Protein AF-A0A8T6TNL0-F1 (afdb_monomer_lite)

Secondary structure (DSSP, 8-state):
-----SPPPTTS-SEEEEETTT--EEEEEEESS-HHHHTT-TT-EEEEEEE-GGGTTPPEEEEEEHHHHHH-TTEEEEEE-HHHHHHHHHHHHTT----PEE-

Foldseek 3Di:
DFAQAAFADQVDAQWWKAQQPFRKIKGFRGWNDFLLVLLVDQQTKTWIWIDGPVVVPDTDTDIDGVCVVFVPLRMATDDHDPSSVVRVVNNVVNVHGGNHHHD

pLDDT: mean 88.34, std 9.08, range [52.5, 96.81]

Radius of gyration: 12.64 Å; chains: 1; bounding box: 27×28×34 Å

Structure (mmCIF, N/CA/C/O backbone):
data_AF-A0A8T6TNL0-F1
#
_entry.id   AF-A0A8T6TNL0-F1
#
loop_
_atom_site.group_PDB
_atom_site.id
_atom_site.type_symbol
_atom_site.label_atom_id
_atom_site.label_alt_id
_atom_site.label_comp_id
_atom_site.label_asym_id
_atom_site.label_entity_id
_atom_site.label_seq_id
_atom_site.pdbx_PDB_ins_code
_atom_site.Cartn_x
_atom_site.Cartn_y
_atom_site.Cartn_z
_atom_site.occupancy
_atom_site.B_iso_or_equiv
_atom_site.auth_seq_id
_atom_site.auth_comp_id
_atom_site.auth_asym_id
_atom_site.auth_atom_id
_atom_site.pdbx_PDB_model_num
ATOM 1 N N . MET A 1 1 ? -3.199 12.812 13.124 1.00 52.50 1 MET A N 1
ATOM 2 C CA . MET A 1 1 ? -3.796 11.691 12.372 1.00 52.50 1 MET A CA 1
ATOM 3 C C . MET A 1 1 ? -3.497 11.921 10.901 1.00 52.50 1 MET A C 1
ATOM 5 O O . MET A 1 1 ? -3.997 12.903 10.354 1.00 52.50 1 MET A O 1
ATOM 9 N N . GLY A 1 2 ? -2.588 11.130 10.327 1.00 61.16 2 GLY A N 1
ATOM 10 C CA . GLY A 1 2 ? -2.005 11.366 9.003 1.00 61.16 2 GLY A CA 1
ATOM 11 C C . GLY A 1 2 ? -3.007 11.156 7.866 1.00 61.16 2 GLY A C 1
ATOM 12 O O . GLY A 1 2 ? -3.681 10.132 7.794 1.00 61.16 2 GLY A O 1
ATOM 13 N N . GLU A 1 3 ? -3.126 12.126 6.959 1.00 78.12 3 GLU A N 1
ATOM 14 C CA . GLU A 1 3 ? -3.888 11.972 5.717 1.00 78.12 3 GLU A CA 1
ATOM 15 C C . GLU A 1 3 ? -2.924 11.906 4.529 1.00 78.12 3 GLU A C 1
ATOM 17 O O . GLU A 1 3 ? -2.314 12.906 4.163 1.00 78.12 3 GLU A O 1
ATOM 22 N N . LEU A 1 4 ? -2.853 10.763 3.848 1.00 90.56 4 LEU A N 1
ATOM 23 C CA . LEU A 1 4 ? -1.952 10.560 2.704 1.00 90.56 4 LEU A CA 1
ATOM 24 C C . LEU A 1 4 ? -2.555 11.072 1.382 1.00 90.56 4 LEU A C 1
ATOM 26 O O . LEU A 1 4 ? -2.463 10.419 0.346 1.00 90.56 4 LEU A O 1
ATOM 30 N N . LYS A 1 5 ? -3.249 12.218 1.409 1.00 84.19 5 LYS A N 1
ATOM 31 C CA . LYS A 1 5 ? -4.056 12.726 0.277 1.00 84.19 5 LYS A CA 1
ATOM 32 C C . LYS A 1 5 ? -3.242 13.424 -0.810 1.00 84.19 5 LYS A C 1
ATOM 34 O O . LYS A 1 5 ? -3.741 13.581 -1.932 1.00 84.19 5 LYS A O 1
ATOM 39 N N . LYS A 1 6 ? -2.042 13.901 -0.482 1.00 90.50 6 LYS A N 1
ATOM 40 C CA . LYS A 1 6 ? -1.164 14.584 -1.432 1.00 90.50 6 LYS A CA 1
ATOM 41 C C . LYS A 1 6 ? -0.410 13.530 -2.230 1.00 90.50 6 LYS A C 1
ATOM 43 O O . LYS A 1 6 ? 0.242 12.685 -1.643 1.00 90.50 6 LYS A O 1
ATOM 48 N N . THR A 1 7 ? -0.496 13.583 -3.555 1.00 94.31 7 THR A N 1
ATOM 49 C CA . THR A 1 7 ? 0.327 12.711 -4.397 1.00 94.31 7 THR A CA 1
ATOM 50 C C . THR A 1 7 ? 1.795 13.083 -4.217 1.00 94.31 7 THR A C 1
ATOM 52 O O . THR A 1 7 ? 2.152 14.250 -4.405 1.00 94.31 7 THR A O 1
ATOM 55 N N . ARG A 1 8 ? 2.620 12.111 -3.825 1.00 94.81 8 ARG A N 1
ATOM 56 C CA . ARG A 1 8 ? 4.077 12.251 -3.742 1.00 94.81 8 ARG A CA 1
ATOM 57 C C . ARG A 1 8 ? 4.769 11.846 -5.041 1.00 94.81 8 ARG A C 1
ATOM 59 O O . ARG A 1 8 ? 4.176 11.181 -5.891 1.00 94.81 8 ARG A O 1
ATOM 66 N N . ASP A 1 9 ? 6.016 12.288 -5.175 1.00 94.31 9 ASP A N 1
ATOM 67 C CA . ASP A 1 9 ? 6.900 11.856 -6.253 1.00 94.31 9 ASP A CA 1
ATOM 68 C C . ASP A 1 9 ? 7.244 10.372 -6.096 1.00 94.31 9 ASP A C 1
ATOM 70 O O . ASP A 1 9 ? 7.324 9.853 -4.980 1.00 94.31 9 ASP A O 1
ATOM 74 N N . VAL A 1 10 ? 7.470 9.688 -7.216 1.00 94.00 10 VAL A N 1
ATOM 75 C CA . VAL A 1 10 ? 7.820 8.267 -7.210 1.00 94.00 10 VAL A CA 1
ATOM 76 C C . VAL A 1 10 ? 9.119 7.986 -6.458 1.00 94.00 10 VAL A C 1
ATOM 78 O O . VAL A 1 10 ? 9.263 6.899 -5.912 1.00 94.00 10 VAL A O 1
ATOM 81 N N . ASN A 1 11 ? 10.056 8.933 -6.382 1.00 93.00 11 ASN A N 1
ATOM 82 C CA . ASN A 1 11 ? 11.322 8.768 -5.662 1.00 93.00 11 ASN A CA 1
ATOM 83 C C . ASN A 1 11 ? 11.191 8.965 -4.147 1.00 93.00 11 ASN A C 1
ATOM 85 O O . ASN A 1 11 ? 12.053 8.511 -3.401 1.00 93.00 11 ASN A O 1
ATOM 89 N N . GLU A 1 12 ? 10.104 9.588 -3.691 1.00 94.44 12 GLU A N 1
ATOM 90 C CA . GLU A 1 12 ? 9.828 9.851 -2.276 1.00 94.44 12 GLU A CA 1
ATOM 91 C C . GLU A 1 12 ? 8.419 9.353 -1.897 1.00 94.44 12 GLU A C 1
ATOM 93 O O . GLU A 1 12 ? 7.562 10.144 -1.487 1.00 94.44 12 GLU A O 1
ATOM 98 N N . PRO A 1 13 ? 8.122 8.048 -2.050 1.00 96.44 13 PRO A N 1
ATOM 99 C CA . PRO A 1 13 ? 6.788 7.527 -1.788 1.00 96.44 13 PRO A CA 1
ATOM 100 C C . PRO A 1 13 ? 6.453 7.546 -0.291 1.00 96.44 13 PRO A C 1
ATOM 102 O O . PRO A 1 13 ? 7.317 7.696 0.573 1.00 96.44 13 PRO A O 1
ATOM 105 N N . TYR A 1 14 ? 5.176 7.356 0.035 1.00 95.81 14 TYR A N 1
ATOM 106 C CA . TYR A 1 14 ? 4.753 7.150 1.421 1.00 95.81 14 TYR A CA 1
ATOM 107 C C . TYR A 1 14 ? 5.225 5.808 1.975 1.00 95.81 14 TYR A C 1
ATOM 109 O O . TYR A 1 14 ? 5.617 5.739 3.137 1.00 95.81 14 TYR A O 1
ATOM 117 N N . ALA A 1 15 ? 5.190 4.771 1.139 1.00 94.81 15 ALA A N 1
ATOM 118 C CA . ALA A 1 15 ? 5.752 3.461 1.421 1.00 94.81 15 ALA A CA 1
ATOM 119 C C . ALA A 1 15 ? 6.123 2.744 0.121 1.00 94.81 15 ALA A C 1
ATOM 121 O O . ALA A 1 15 ? 5.522 2.998 -0.929 1.00 94.81 15 ALA A O 1
ATOM 122 N N . SER A 1 16 ? 7.088 1.836 0.207 1.00 93.88 16 SER A N 1
ATOM 123 C CA . SER A 1 16 ? 7.447 0.911 -0.864 1.00 93.88 16 SER A CA 1
ATOM 124 C C . SER A 1 16 ? 7.229 -0.530 -0.411 1.00 93.88 16 SER A C 1
ATOM 126 O O . SER A 1 16 ? 7.599 -0.919 0.700 1.00 93.88 16 SER A O 1
ATOM 128 N N . LEU A 1 17 ? 6.580 -1.309 -1.271 1.00 92.06 17 LEU A N 1
ATOM 129 C CA . LEU A 1 17 ? 6.280 -2.717 -1.067 1.00 92.06 17 LEU A CA 1
ATOM 130 C C . LEU A 1 17 ? 6.884 -3.527 -2.216 1.00 92.06 17 LEU A C 1
ATOM 132 O O . LEU A 1 17 ? 6.799 -3.115 -3.368 1.00 92.06 17 LEU A O 1
ATOM 136 N N . GLU A 1 18 ? 7.437 -4.694 -1.920 1.00 90.00 18 GLU A N 1
ATOM 137 C CA . GLU A 1 18 ? 8.013 -5.604 -2.911 1.00 90.00 18 GLU A CA 1
ATOM 138 C C . GLU A 1 18 ? 7.322 -6.966 -2.854 1.00 90.00 18 GLU A C 1
ATOM 140 O O . GLU A 1 18 ? 7.038 -7.491 -1.775 1.00 90.00 18 GLU A O 1
ATOM 145 N N . HIS A 1 19 ? 7.062 -7.578 -4.008 1.00 85.69 19 HIS A N 1
ATOM 146 C CA . HIS A 1 19 ? 6.587 -8.958 -4.051 1.00 85.69 19 HIS A CA 1
ATOM 147 C C . HIS A 1 19 ? 7.756 -9.919 -3.871 1.00 85.69 19 HIS A C 1
ATOM 149 O O . HIS A 1 19 ? 8.601 -10.063 -4.755 1.00 85.69 19 HIS A O 1
ATOM 155 N N . SER A 1 20 ? 7.728 -10.675 -2.774 1.00 73.94 20 SER A N 1
ATOM 156 C CA . SER A 1 20 ? 8.829 -11.519 -2.284 1.00 73.94 20 SER A CA 1
ATOM 157 C C . SER A 1 20 ? 9.339 -12.614 -3.232 1.00 73.94 20 SER A C 1
ATOM 159 O O . SER A 1 20 ? 10.318 -13.286 -2.907 1.00 73.94 20 SER A O 1
ATOM 161 N N . ARG A 1 21 ? 8.662 -12.850 -4.360 1.00 70.50 21 ARG A N 1
ATOM 162 C CA . ARG A 1 21 ? 8.984 -13.912 -5.329 1.00 70.50 21 ARG A CA 1
ATOM 163 C C . ARG A 1 21 ? 9.140 -13.450 -6.774 1.00 70.50 21 ARG A C 1
ATOM 165 O O . ARG A 1 21 ? 9.483 -14.279 -7.609 1.00 70.50 21 ARG A O 1
ATOM 172 N N . ALA A 1 22 ? 8.776 -12.209 -7.091 1.00 72.19 22 ALA A N 1
ATOM 173 C CA . ALA A 1 22 ? 8.600 -11.796 -8.485 1.00 72.19 22 ALA A CA 1
ATOM 174 C C . ALA A 1 22 ? 9.340 -10.505 -8.850 1.00 72.19 22 ALA A C 1
ATOM 176 O O . ALA A 1 22 ? 9.252 -10.104 -10.004 1.00 72.19 22 ALA A O 1
ATOM 177 N N . ASP A 1 23 ? 10.042 -9.872 -7.904 1.00 77.94 23 ASP A N 1
ATOM 178 C CA . ASP A 1 23 ? 10.753 -8.600 -8.105 1.00 77.94 23 ASP A CA 1
ATOM 179 C C . ASP A 1 23 ? 9.845 -7.482 -8.650 1.00 77.94 23 ASP A C 1
ATOM 181 O O . ASP A 1 23 ? 10.247 -6.649 -9.458 1.00 77.94 23 ASP A O 1
ATOM 185 N N . TRP A 1 24 ? 8.573 -7.491 -8.243 1.00 86.69 24 TRP A N 1
ATOM 186 C CA . TRP A 1 24 ? 7.671 -6.372 -8.497 1.00 86.69 24 TRP A CA 1
ATOM 187 C C . TRP A 1 24 ? 7.787 -5.380 -7.346 1.00 86.69 24 TRP A C 1
ATOM 189 O O . TRP A 1 24 ? 7.777 -5.784 -6.182 1.00 86.69 24 TRP A O 1
ATOM 199 N N . GLU A 1 25 ? 7.836 -4.094 -7.673 1.00 90.62 25 GLU A N 1
ATOM 200 C CA . GLU A 1 25 ? 7.901 -3.001 -6.710 1.00 90.62 25 GLU A CA 1
ATOM 201 C C . GLU A 1 25 ? 6.646 -2.135 -6.831 1.00 90.62 25 GLU A C 1
ATOM 203 O O . GLU A 1 25 ? 6.292 -1.675 -7.916 1.00 90.62 25 GLU A O 1
ATOM 208 N N . TRP A 1 26 ? 5.982 -1.888 -5.707 1.00 92.50 26 TRP A N 1
ATOM 209 C CA . TRP A 1 26 ? 4.856 -0.976 -5.578 1.00 92.50 26 TRP A CA 1
ATOM 210 C C . TRP A 1 26 ? 5.270 0.185 -4.698 1.00 92.50 26 TRP A C 1
ATOM 212 O O . TRP A 1 26 ? 5.662 0.011 -3.547 1.00 92.50 26 TRP A O 1
ATOM 222 N N . ARG A 1 27 ? 5.098 1.394 -5.208 1.00 95.00 27 ARG A N 1
ATOM 223 C CA . ARG A 1 27 ? 5.294 2.629 -4.461 1.00 95.00 27 ARG A CA 1
ATOM 224 C C . ARG A 1 27 ? 3.956 3.289 -4.222 1.00 95.00 27 ARG A C 1
ATOM 226 O O . ARG A 1 27 ? 3.279 3.678 -5.170 1.00 95.00 27 ARG A O 1
ATOM 233 N N . ILE A 1 28 ? 3.577 3.426 -2.958 1.00 95.44 28 ILE A N 1
ATOM 234 C CA . ILE A 1 28 ? 2.340 4.092 -2.553 1.00 95.44 28 ILE A CA 1
ATOM 235 C C . ILE A 1 28 ? 2.590 5.598 -2.579 1.00 95.44 28 ILE A C 1
ATOM 237 O O . ILE A 1 28 ? 3.333 6.130 -1.755 1.00 95.44 28 ILE A O 1
ATOM 241 N N . LEU A 1 29 ? 1.961 6.296 -3.521 1.00 96.81 29 LEU A N 1
ATOM 242 C CA . LEU A 1 29 ? 2.145 7.739 -3.709 1.00 96.81 29 LEU A CA 1
ATOM 243 C C . LEU A 1 29 ? 1.052 8.559 -3.034 1.00 96.81 29 LEU A C 1
ATOM 245 O O . LEU A 1 29 ? 1.247 9.743 -2.767 1.00 96.81 29 LEU A O 1
ATOM 249 N N . LYS A 1 30 ? -0.110 7.946 -2.792 1.00 95.81 30 LYS A N 1
ATOM 250 C CA . LYS A 1 30 ? -1.262 8.569 -2.136 1.00 95.81 30 LYS A CA 1
ATOM 251 C C . LYS A 1 30 ? -2.265 7.516 -1.685 1.00 95.81 30 LYS A C 1
ATOM 253 O O . LYS A 1 30 ? -2.511 6.550 -2.401 1.00 95.81 30 LYS A O 1
ATOM 258 N N . ILE A 1 31 ? -2.931 7.763 -0.561 1.00 95.62 31 ILE A N 1
ATOM 259 C CA . ILE A 1 31 ? -4.123 7.026 -0.132 1.00 95.62 31 ILE A CA 1
ATOM 260 C C . ILE A 1 31 ? -5.284 8.008 0.012 1.00 95.62 31 ILE A C 1
ATOM 262 O O . ILE A 1 31 ? -5.189 9.039 0.677 1.00 95.62 31 ILE A O 1
ATOM 266 N N . TYR A 1 32 ? -6.408 7.70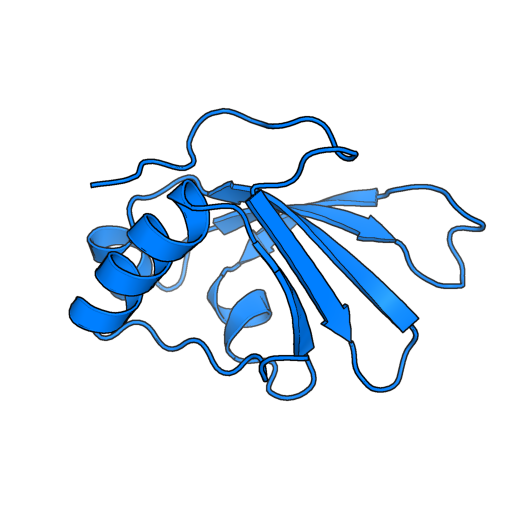4 -0.636 1.00 94.12 32 TYR A N 1
ATOM 267 C CA . TYR A 1 32 ? -7.525 8.652 -0.741 1.00 94.12 32 TYR A CA 1
ATOM 268 C C . TYR A 1 32 ? -8.296 8.848 0.568 1.00 94.12 32 TYR A C 1
ATOM 270 O O . TYR A 1 32 ? -9.015 9.838 0.720 1.00 94.12 32 TYR A O 1
ATOM 278 N N . LYS A 1 33 ? -8.190 7.895 1.494 1.00 93.62 33 LYS A N 1
ATOM 279 C CA . LYS A 1 33 ? -8.956 7.851 2.740 1.00 93.62 33 LYS A CA 1
ATOM 280 C C . LYS A 1 33 ? -8.008 7.760 3.928 1.00 93.62 33 LYS A C 1
ATOM 282 O O . LYS A 1 33 ? -6.967 7.119 3.839 1.00 93.62 33 LYS A O 1
ATOM 287 N N . LYS A 1 34 ? -8.389 8.378 5.045 1.00 93.62 34 LYS A N 1
ATOM 288 C CA . LYS A 1 34 ? -7.721 8.182 6.340 1.00 93.62 34 LYS A CA 1
ATOM 289 C C . LYS A 1 34 ? -7.840 6.728 6.810 1.00 93.62 34 LYS A C 1
ATOM 291 O O . LYS A 1 34 ? -8.795 6.049 6.408 1.00 93.62 34 LYS A O 1
ATOM 296 N N . GLY A 1 35 ? -6.931 6.281 7.676 1.00 92.75 35 GLY A N 1
ATOM 297 C CA . GLY A 1 35 ? -6.811 4.876 8.076 1.00 92.75 35 GLY A CA 1
ATOM 298 C C . GLY A 1 35 ? -8.127 4.294 8.596 1.00 92.75 35 GLY A C 1
ATOM 299 O O . GLY A 1 35 ? -8.598 3.268 8.106 1.00 92.75 35 GLY A O 1
ATOM 300 N N . SER A 1 36 ? -8.823 5.025 9.470 1.00 93.62 36 SER A N 1
ATOM 301 C CA . SER A 1 36 ? -10.054 4.545 10.110 1.00 93.62 36 SER A CA 1
ATOM 302 C C . SER A 1 36 ? -11.234 4.383 9.156 1.00 93.62 36 SER A C 1
ATOM 304 O O . SER A 1 36 ? -12.127 3.563 9.384 1.00 93.62 36 SER A O 1
ATOM 306 N N . THR A 1 37 ? -11.267 5.179 8.084 1.00 93.12 37 THR A N 1
ATOM 307 C CA . THR A 1 37 ? -12.281 5.065 7.029 1.00 93.12 37 THR A CA 1
ATOM 308 C C . THR A 1 37 ? -11.899 3.986 6.028 1.00 93.12 37 THR A C 1
ATOM 310 O O . THR A 1 37 ? -12.772 3.242 5.591 1.00 93.12 37 THR A O 1
ATOM 313 N N . ALA A 1 38 ? -10.614 3.882 5.686 1.00 92.88 38 ALA A N 1
ATOM 314 C CA . ALA A 1 38 ? -10.106 2.858 4.785 1.00 92.88 38 ALA A CA 1
ATOM 315 C C . ALA A 1 38 ? -10.318 1.442 5.344 1.00 92.88 38 ALA A C 1
ATOM 317 O O . ALA A 1 38 ? -10.783 0.575 4.615 1.00 92.88 38 ALA A O 1
ATOM 318 N N . ALA A 1 39 ? -10.092 1.229 6.643 1.00 93.31 39 ALA A N 1
ATOM 319 C CA . ALA A 1 39 ? -10.284 -0.064 7.309 1.00 93.31 39 ALA A CA 1
ATOM 320 C C . ALA A 1 39 ? -11.713 -0.622 7.191 1.00 93.31 39 ALA A C 1
ATOM 322 O O . ALA A 1 39 ? -11.921 -1.832 7.190 1.00 93.31 39 ALA A O 1
ATOM 323 N N . LYS A 1 40 ? -12.709 0.263 7.079 1.00 93.31 40 LYS A N 1
ATOM 324 C CA . LYS A 1 40 ? -14.133 -0.098 7.002 1.00 93.31 40 LYS A CA 1
ATOM 325 C C . LYS A 1 40 ? -14.658 -0.149 5.568 1.00 93.31 40 LYS A C 1
ATOM 327 O O . LYS A 1 40 ? -15.811 -0.521 5.361 1.00 93.31 40 LYS A O 1
ATOM 332 N N . ASP A 1 41 ? -13.846 0.243 4.589 1.00 92.75 41 ASP A N 1
ATOM 333 C CA . ASP A 1 41 ? -14.245 0.330 3.192 1.00 92.75 41 ASP A CA 1
ATOM 334 C C . ASP A 1 41 ? -13.390 -0.566 2.294 1.00 92.75 41 ASP A C 1
ATOM 336 O O . ASP A 1 41 ? -12.257 -0.247 1.945 1.00 92.75 41 ASP A O 1
ATOM 340 N N . LYS A 1 42 ? -14.004 -1.650 1.820 1.00 89.50 42 LYS A N 1
ATOM 341 C CA . LYS A 1 42 ? -13.412 -2.581 0.851 1.00 89.50 42 LYS A CA 1
ATOM 342 C C . LYS A 1 42 ? -13.053 -1.949 -0.501 1.00 89.50 42 LYS A C 1
ATOM 344 O O . LYS A 1 42 ? -12.323 -2.565 -1.267 1.00 89.50 42 LYS A O 1
ATOM 349 N N . TYR A 1 43 ? -13.569 -0.757 -0.806 1.00 91.31 43 TYR A N 1
ATOM 350 C CA . TYR A 1 43 ? -13.258 0.005 -2.020 1.00 91.31 43 TYR A CA 1
ATOM 351 C C . TYR A 1 43 ? -12.263 1.144 -1.769 1.00 91.31 43 TYR A C 1
ATOM 353 O O . TYR A 1 43 ? -12.092 2.024 -2.622 1.00 91.31 43 TYR A O 1
ATOM 361 N N . ALA A 1 44 ? -11.612 1.171 -0.604 1.00 94.12 44 ALA A N 1
ATOM 362 C CA . ALA A 1 44 ? -10.522 2.096 -0.358 1.00 94.12 44 ALA A CA 1
ATOM 363 C C . ALA A 1 44 ? -9.371 1.812 -1.335 1.00 94.12 44 ALA A C 1
ATOM 365 O O . ALA A 1 44 ? -8.990 0.664 -1.564 1.00 94.12 44 ALA A O 1
ATOM 366 N N . ARG A 1 45 ? -8.844 2.878 -1.937 1.00 95.25 45 ARG A N 1
ATOM 367 C CA . ARG A 1 45 ? -7.825 2.818 -2.988 1.00 95.25 45 ARG A CA 1
ATOM 368 C C . ARG A 1 45 ? -6.570 3.571 -2.575 1.00 95.25 45 ARG A C 1
ATOM 370 O O . ARG A 1 45 ? -6.644 4.513 -1.776 1.00 95.25 45 ARG A O 1
ATOM 377 N N . ALA A 1 46 ? -5.460 3.194 -3.185 1.00 95.25 46 ALA A N 1
ATOM 378 C CA . ALA A 1 46 ? -4.219 3.945 -3.215 1.00 95.25 46 ALA A CA 1
ATOM 379 C C . ALA A 1 46 ? -3.840 4.244 -4.665 1.00 95.25 46 ALA A C 1
ATOM 381 O O . ALA A 1 46 ? -4.117 3.442 -5.553 1.00 95.25 46 ALA A O 1
ATOM 382 N N . PHE A 1 47 ? -3.205 5.389 -4.889 1.00 96.31 47 PHE A N 1
ATOM 383 C CA . PHE A 1 47 ? -2.519 5.671 -6.140 1.00 96.31 47 PHE A CA 1
ATOM 384 C C . PHE A 1 47 ? -1.077 5.192 -6.006 1.00 96.31 47 PHE A C 1
ATOM 386 O O . PHE A 1 47 ? -0.351 5.641 -5.109 1.00 96.31 47 PHE A O 1
ATOM 393 N N . CYS A 1 48 ? -0.687 4.273 -6.879 1.00 95.62 48 CYS A N 1
ATOM 394 C CA . CYS A 1 48 ? 0.590 3.586 -6.831 1.00 95.62 48 CYS A CA 1
ATOM 395 C C . CYS A 1 48 ? 1.371 3.783 -8.130 1.00 95.62 48 CYS A C 1
ATOM 397 O O . CYS A 1 48 ? 0.790 3.933 -9.204 1.00 95.62 48 CYS A O 1
ATOM 399 N N . ALA A 1 49 ? 2.694 3.731 -8.020 1.00 95.00 49 ALA A N 1
ATOM 400 C CA . ALA A 1 49 ? 3.580 3.451 -9.140 1.00 95.00 49 ALA A CA 1
ATOM 401 C C . ALA A 1 49 ? 4.085 2.015 -9.000 1.00 95.00 49 ALA A C 1
ATOM 403 O O . ALA A 1 49 ? 4.590 1.643 -7.941 1.00 95.00 49 ALA A O 1
ATOM 404 N N . VAL A 1 50 ? 3.922 1.213 -10.045 1.00 91.75 50 VAL A N 1
ATOM 405 C CA . VAL A 1 50 ? 4.310 -0.197 -10.074 1.00 91.75 50 VAL A CA 1
ATOM 406 C C . VAL A 1 50 ? 5.422 -0.382 -11.092 1.00 91.75 50 VAL A C 1
ATOM 408 O O . VAL A 1 50 ? 5.335 0.115 -12.214 1.00 91.75 50 VAL A O 1
ATOM 411 N N . MET A 1 51 ? 6.477 -1.081 -10.704 1.00 90.25 51 MET A N 1
ATOM 412 C CA . MET A 1 51 ? 7.553 -1.494 -11.595 1.00 90.25 51 MET A CA 1
ATOM 413 C C . MET A 1 51 ? 7.618 -3.014 -11.580 1.00 90.25 51 MET A C 1
ATOM 415 O O . MET A 1 51 ? 7.574 -3.634 -10.518 1.00 90.25 51 MET A O 1
ATOM 419 N N . SER A 1 52 ? 7.711 -3.613 -1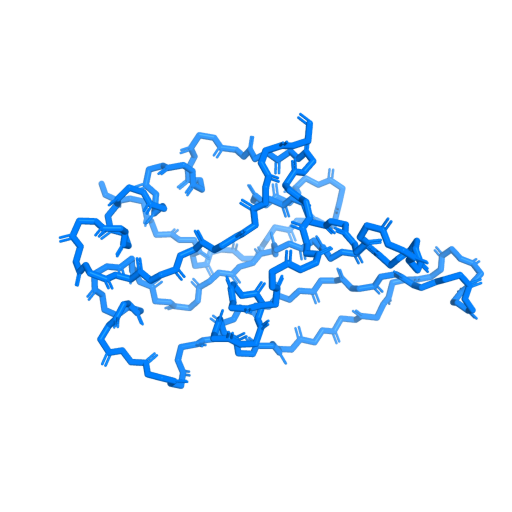2.763 1.00 84.75 52 SER A N 1
ATOM 420 C CA . SER A 1 52 ? 7.917 -5.052 -12.906 1.00 84.75 52 SER A CA 1
ATOM 421 C C . SER A 1 52 ? 9.238 -5.313 -13.629 1.00 84.75 52 SER A C 1
ATOM 423 O O . SER A 1 52 ? 9.744 -4.434 -14.332 1.00 84.75 52 SER A O 1
ATOM 425 N N . PRO A 1 53 ? 9.786 -6.537 -13.565 1.00 78.81 53 PRO A N 1
ATOM 426 C CA . PRO A 1 53 ? 10.977 -6.893 -14.338 1.00 78.81 53 PRO A CA 1
ATOM 427 C C . PRO A 1 53 ? 10.807 -6.682 -15.851 1.00 78.81 53 PRO A C 1
ATOM 429 O O . PRO A 1 53 ? 11.784 -6.507 -16.576 1.00 78.81 53 PRO A O 1
ATOM 432 N N . MET A 1 54 ? 9.560 -6.680 -16.335 1.00 75.88 54 MET A N 1
ATOM 433 C CA . MET A 1 54 ? 9.220 -6.509 -17.747 1.00 75.88 54 MET A CA 1
ATOM 434 C C . MET A 1 54 ? 9.019 -5.046 -18.161 1.00 75.88 54 MET A C 1
ATOM 436 O O . MET A 1 54 ? 8.927 -4.775 -19.356 1.00 75.88 54 MET A O 1
ATOM 440 N N . THR A 1 55 ? 8.978 -4.089 -17.225 1.00 75.38 55 THR A N 1
ATOM 441 C CA . THR A 1 55 ? 8.859 -2.658 -17.566 1.00 75.38 55 THR A CA 1
ATOM 442 C C . THR A 1 55 ? 10.208 -2.005 -17.885 1.00 75.38 55 THR A C 1
ATOM 444 O O . THR A 1 55 ? 10.248 -0.814 -18.192 1.00 75.38 55 THR A O 1
ATOM 447 N N . TYR A 1 56 ? 11.315 -2.762 -17.842 1.00 76.50 56 TYR A N 1
ATOM 448 C CA . TYR A 1 56 ? 12.676 -2.302 -18.165 1.00 76.50 56 TYR A CA 1
ATOM 449 C C . TYR A 1 56 ? 13.053 -0.976 -17.469 1.00 76.50 56 TYR A C 1
ATOM 451 O O . TYR A 1 56 ? 13.664 -0.096 -18.072 1.00 76.50 56 TYR A O 1
ATOM 459 N N . GLY A 1 57 ? 12.660 -0.819 -16.198 1.00 76.94 57 GLY A N 1
ATOM 460 C CA . GLY A 1 57 ? 12.929 0.382 -15.394 1.00 76.94 57 GLY A CA 1
ATOM 461 C C . GLY A 1 57 ? 11.902 1.511 -15.537 1.00 76.94 57 GLY A C 1
ATOM 462 O O . GLY A 1 57 ? 12.122 2.603 -15.017 1.00 76.94 57 GLY A O 1
ATOM 463 N N . SER A 1 58 ? 10.786 1.271 -16.230 1.00 85.94 58 SER A N 1
ATOM 464 C CA . SER A 1 58 ? 9.666 2.216 -16.309 1.00 85.94 58 SER A CA 1
ATOM 465 C C . SER A 1 58 ? 8.625 1.954 -15.217 1.00 85.94 58 SER A C 1
ATOM 467 O O . SER A 1 58 ? 8.401 0.811 -14.816 1.00 85.94 58 SER A O 1
ATOM 469 N N . TRP A 1 59 ? 7.963 3.025 -14.776 1.00 90.75 59 TRP A N 1
ATOM 470 C CA . TRP A 1 59 ? 6.880 2.985 -13.792 1.00 90.75 59 TRP A CA 1
ATOM 471 C C . TRP A 1 59 ? 5.512 3.017 -14.469 1.00 90.75 59 TRP A C 1
ATOM 473 O O . TRP A 1 59 ? 5.241 3.899 -15.287 1.00 90.75 59 TRP A O 1
ATOM 483 N N . GLU A 1 60 ? 4.631 2.107 -14.070 1.00 91.25 60 GLU A N 1
ATOM 484 C CA . GLU A 1 60 ? 3.215 2.117 -14.424 1.00 91.25 60 GLU A CA 1
ATOM 485 C C . GLU A 1 60 ? 2.408 2.724 -13.275 1.00 91.25 60 GLU A C 1
ATOM 487 O O . GLU A 1 60 ? 2.389 2.209 -12.158 1.00 91.25 60 GLU A O 1
ATOM 492 N N . TYR A 1 61 ? 1.753 3.852 -13.537 1.00 93.81 61 TYR A N 1
ATOM 493 C CA . TYR A 1 61 ? 0.977 4.573 -12.532 1.00 93.81 61 TYR A CA 1
ATOM 494 C C . TYR A 1 61 ? -0.490 4.155 -12.590 1.00 93.81 61 TYR A C 1
ATOM 496 O O . TYR A 1 61 ? -1.093 4.156 -13.664 1.00 93.81 61 TYR A O 1
ATOM 504 N N . GLY A 1 62 ? -1.089 3.857 -11.440 1.00 94.19 62 GLY A N 1
ATOM 505 C CA . GLY A 1 62 ? -2.481 3.425 -11.390 1.00 94.19 62 GLY A CA 1
ATOM 506 C C . GLY A 1 62 ? -3.077 3.398 -9.991 1.00 94.19 62 GLY A C 1
ATOM 507 O O . GLY A 1 62 ? -2.373 3.399 -8.983 1.00 94.19 62 GLY A O 1
ATOM 508 N N . ASP A 1 63 ? -4.407 3.382 -9.937 1.00 94.44 63 ASP A N 1
ATOM 509 C CA . ASP A 1 63 ? -5.143 3.157 -8.698 1.00 94.44 63 ASP A CA 1
ATOM 510 C C . ASP A 1 63 ? -5.268 1.657 -8.415 1.00 94.44 63 ASP A C 1
ATOM 512 O O . ASP A 1 63 ? -5.670 0.886 -9.286 1.00 94.44 63 ASP A O 1
ATOM 516 N N . VAL A 1 64 ? -4.989 1.259 -7.177 1.00 93.06 64 VAL A N 1
ATOM 517 C CA . VAL A 1 64 ? -5.080 -0.128 -6.698 1.00 93.06 64 VAL A CA 1
ATOM 518 C C . VAL A 1 64 ? -5.951 -0.170 -5.446 1.00 93.06 64 VAL A C 1
ATOM 520 O O . VAL A 1 64 ? -5.955 0.781 -4.654 1.00 93.06 64 VAL A O 1
ATOM 523 N N . TYR A 1 65 ? -6.712 -1.247 -5.242 1.00 93.44 65 TYR A N 1
ATOM 524 C CA . TYR A 1 65 ? -7.459 -1.419 -3.998 1.00 93.44 65 TYR A CA 1
ATOM 525 C C . TYR A 1 65 ? -6.519 -1.768 -2.841 1.00 93.44 65 TYR A C 1
ATOM 527 O O . TYR A 1 65 ? -5.624 -2.600 -2.969 1.00 93.44 65 TYR A O 1
ATOM 535 N N . LEU A 1 66 ? -6.746 -1.158 -1.674 1.00 92.44 66 LEU A N 1
ATOM 536 C CA . LEU A 1 66 ? -5.947 -1.441 -0.477 1.00 92.44 66 LEU A CA 1
ATOM 537 C C . LEU A 1 66 ? -6.082 -2.896 -0.027 1.00 92.44 66 LEU A C 1
ATOM 539 O O . LEU A 1 66 ? -5.137 -3.459 0.504 1.00 92.44 66 LEU A O 1
ATOM 543 N N . THR A 1 67 ? -7.241 -3.513 -0.252 1.00 89.38 67 THR A N 1
ATOM 544 C CA . THR A 1 67 ? -7.476 -4.929 0.052 1.00 89.38 67 THR A CA 1
ATOM 545 C C . THR A 1 67 ? -6.571 -5.842 -0.769 1.00 89.38 67 THR A C 1
ATOM 547 O O . THR A 1 67 ? -5.987 -6.765 -0.216 1.00 89.38 67 THR A O 1
ATOM 550 N N . GLU A 1 68 ? -6.397 -5.555 -2.059 1.00 87.56 68 GLU A N 1
ATOM 551 C CA . GLU A 1 68 ? -5.464 -6.286 -2.922 1.00 87.56 68 GLU A CA 1
ATOM 552 C C . GLU A 1 68 ? -4.021 -6.039 -2.480 1.00 87.56 68 GLU A C 1
ATOM 554 O O . GLU A 1 68 ? -3.240 -6.976 -2.349 1.00 87.56 68 GLU A O 1
ATOM 559 N N . LEU A 1 69 ? -3.673 -4.789 -2.174 1.00 87.62 69 LEU A N 1
ATOM 560 C CA . LEU A 1 69 ? -2.312 -4.431 -1.788 1.00 87.62 69 LEU A CA 1
ATOM 561 C C . LEU A 1 69 ? -1.904 -5.001 -0.417 1.00 87.62 69 LEU A C 1
ATOM 563 O O . LEU A 1 69 ? -0.750 -5.350 -0.214 1.00 87.62 69 LEU A O 1
ATOM 567 N N . PHE A 1 70 ? -2.825 -5.087 0.543 1.00 88.31 70 PHE A N 1
ATOM 568 C CA . PHE A 1 70 ? -2.500 -5.403 1.938 1.00 88.31 70 PHE A CA 1
ATOM 569 C C . PHE A 1 70 ? -2.831 -6.836 2.366 1.00 88.31 70 PHE A C 1
ATOM 571 O O . PHE A 1 70 ? -2.314 -7.278 3.395 1.00 88.31 70 PHE A O 1
ATOM 578 N N . ASP A 1 71 ? -3.675 -7.563 1.627 1.00 81.44 71 ASP A N 1
ATOM 579 C CA . ASP A 1 71 ? -4.040 -8.965 1.921 1.00 81.44 71 ASP A CA 1
ATOM 580 C C . ASP A 1 71 ? -3.237 -9.967 1.067 1.00 81.44 71 ASP A C 1
ATOM 582 O O . ASP A 1 71 ? -3.343 -11.181 1.242 1.00 81.44 71 ASP A O 1
ATOM 586 N N . THR A 1 72 ? -2.375 -9.470 0.172 1.00 71.94 72 THR A N 1
ATOM 587 C CA . THR A 1 72 ? -1.422 -10.293 -0.578 1.00 71.94 72 THR A CA 1
ATOM 588 C C . THR A 1 72 ? -0.239 -10.622 0.334 1.00 71.94 72 THR A C 1
ATOM 590 O O . THR A 1 72 ? 0.775 -9.930 0.338 1.00 71.94 72 THR A O 1
ATOM 593 N N . GLY A 1 73 ? -0.362 -11.682 1.141 1.00 66.81 73 GLY A N 1
ATOM 594 C CA . GLY A 1 73 ? 0.636 -12.104 2.145 1.00 66.81 73 GLY A CA 1
ATOM 595 C C . GLY A 1 73 ? 2.045 -12.442 1.621 1.00 66.81 73 GLY A C 1
ATOM 596 O O . GLY A 1 73 ? 2.909 -12.853 2.399 1.00 66.81 73 GLY A O 1
ATOM 597 N N . ASP A 1 74 ? 2.280 -12.267 0.321 1.00 80.75 74 ASP A N 1
ATOM 598 C CA . ASP A 1 74 ? 3.569 -12.387 -0.355 1.00 80.75 74 ASP A CA 1
ATOM 599 C C . ASP A 1 74 ? 4.285 -11.032 -0.555 1.00 80.75 74 ASP A C 1
ATOM 601 O O . ASP A 1 74 ? 5.378 -11.007 -1.130 1.00 80.75 74 ASP A O 1
ATOM 605 N N . MET A 1 75 ? 3.726 -9.915 -0.070 1.00 84.94 75 MET A N 1
ATOM 606 C CA . MET A 1 75 ? 4.380 -8.601 -0.102 1.00 84.94 75 MET A CA 1
ATOM 607 C C . MET A 1 75 ? 5.271 -8.348 1.124 1.00 84.94 75 MET A C 1
ATOM 609 O O . MET A 1 75 ? 4.965 -8.754 2.251 1.00 84.94 75 MET A O 1
ATOM 613 N N . ARG A 1 76 ? 6.380 -7.642 0.909 1.00 86.81 76 ARG A N 1
ATOM 614 C CA . ARG A 1 76 ? 7.294 -7.142 1.940 1.00 86.81 76 ARG A CA 1
ATOM 615 C C . ARG A 1 76 ? 7.296 -5.626 1.938 1.00 86.81 76 ARG A C 1
ATOM 617 O O . ARG A 1 76 ? 7.336 -5.025 0.872 1.00 86.81 76 ARG A O 1
ATOM 624 N N . GLN A 1 77 ? 7.262 -5.016 3.113 1.00 89.00 77 GLN A N 1
ATOM 625 C CA . GLN A 1 77 ? 7.448 -3.579 3.262 1.00 89.00 77 GLN A CA 1
ATOM 626 C C . GLN A 1 77 ? 8.944 -3.268 3.284 1.00 89.00 77 GLN A C 1
ATOM 628 O O . GLN A 1 77 ? 9.654 -3.752 4.161 1.00 89.00 77 GLN A O 1
ATOM 633 N N . MET A 1 78 ? 9.400 -2.477 2.314 1.00 87.94 78 MET A N 1
ATOM 634 C CA . MET A 1 78 ? 10.814 -2.135 2.126 1.00 87.94 78 MET A CA 1
ATOM 635 C C . MET A 1 78 ? 11.161 -0.798 2.781 1.00 87.94 78 MET A C 1
ATOM 637 O O . MET A 1 78 ? 12.205 -0.654 3.411 1.00 87.94 78 MET A O 1
ATOM 641 N N . SER A 1 79 ? 10.279 0.191 2.646 1.00 90.88 79 SER A N 1
ATOM 642 C CA . SER A 1 79 ? 10.423 1.486 3.304 1.00 90.88 79 SER A CA 1
ATOM 643 C C . SER A 1 79 ? 9.069 2.126 3.567 1.00 90.88 79 SER A C 1
ATOM 645 O O . SER A 1 79 ? 8.079 1.835 2.890 1.00 90.88 79 SER A O 1
ATOM 647 N N . SER A 1 80 ? 9.034 3.024 4.541 1.00 92.88 80 SER A N 1
ATOM 648 C CA . SER A 1 80 ? 7.879 3.850 4.870 1.00 92.88 80 SER A CA 1
ATOM 649 C C . SER A 1 80 ? 8.324 5.185 5.437 1.00 92.88 80 SER A C 1
ATOM 651 O O . SER A 1 80 ? 9.395 5.324 6.022 1.00 92.88 80 SER A O 1
ATOM 653 N N . SER A 1 81 ? 7.486 6.186 5.215 1.00 93.88 81 SER A N 1
ATOM 654 C CA . SER A 1 81 ? 7.577 7.476 5.885 1.00 93.88 81 SER A CA 1
ATOM 655 C C . SER A 1 81 ? 6.806 7.457 7.202 1.00 93.88 81 SER A C 1
ATOM 657 O O . SER A 1 81 ? 5.818 6.732 7.317 1.00 93.88 81 SER A O 1
ATOM 659 N N . ASP A 1 82 ? 7.179 8.328 8.139 1.00 93.38 82 ASP A N 1
ATOM 660 C CA . ASP A 1 82 ? 6.477 8.481 9.423 1.00 93.38 82 ASP A CA 1
ATOM 661 C C . ASP A 1 82 ? 4.972 8.750 9.233 1.00 93.38 82 ASP A C 1
ATOM 663 O O . ASP A 1 82 ? 4.139 8.183 9.929 1.00 93.38 82 ASP A O 1
ATOM 667 N N . GLU A 1 83 ? 4.596 9.540 8.217 1.00 93.69 83 GLU A N 1
ATOM 668 C CA . GLU A 1 83 ? 3.185 9.793 7.882 1.00 93.69 83 GLU A CA 1
ATOM 669 C C . GLU A 1 83 ? 2.425 8.511 7.507 1.00 93.69 83 GLU A C 1
ATOM 671 O O . GLU A 1 83 ? 1.237 8.383 7.811 1.00 93.69 83 GLU A O 1
ATOM 676 N N . PHE A 1 84 ? 3.087 7.580 6.811 1.00 94.12 84 PHE A N 1
ATOM 677 C CA . PHE A 1 84 ? 2.483 6.301 6.449 1.00 94.12 84 PHE A CA 1
ATOM 678 C C . PHE A 1 84 ? 2.323 5.402 7.668 1.00 94.12 84 PHE A C 1
ATOM 680 O O . PHE A 1 84 ? 1.277 4.775 7.791 1.00 94.12 84 PHE A O 1
ATOM 687 N N . GLU A 1 85 ? 3.307 5.369 8.566 1.00 93.12 85 GLU A N 1
ATOM 688 C CA . GLU A 1 85 ? 3.211 4.613 9.819 1.00 93.12 85 GLU A CA 1
ATOM 689 C C . GLU A 1 85 ? 2.086 5.157 10.710 1.00 93.12 85 GLU A C 1
ATOM 691 O O . GLU A 1 85 ? 1.219 4.391 11.124 1.00 93.12 85 GLU A O 1
ATOM 696 N N . ASP A 1 86 ? 1.981 6.480 10.870 1.00 94.12 86 ASP A N 1
ATOM 697 C CA . ASP A 1 86 ? 0.864 7.123 11.579 1.00 94.12 86 ASP A CA 1
ATOM 698 C C . ASP A 1 86 ? -0.504 6.754 10.971 1.00 94.12 86 ASP A C 1
ATOM 700 O O . ASP A 1 86 ? -1.500 6.556 11.676 1.00 94.12 86 ASP A O 1
ATOM 704 N N . TRP A 1 87 ? -0.584 6.699 9.637 1.00 94.94 87 TRP A N 1
ATOM 705 C CA . TRP A 1 87 ? -1.795 6.288 8.925 1.00 94.94 87 TRP A CA 1
ATOM 706 C C . TRP A 1 87 ? -2.080 4.791 9.105 1.00 94.94 87 TRP A C 1
ATOM 708 O O . TRP A 1 87 ? -3.244 4.393 9.229 1.00 94.94 87 TRP A O 1
ATOM 718 N N . LEU A 1 88 ? -1.034 3.964 9.109 1.00 93.75 88 LEU A N 1
ATOM 719 C CA . LEU A 1 88 ? -1.112 2.514 9.236 1.00 93.75 88 LEU A CA 1
ATOM 720 C C . LEU A 1 88 ? -1.547 2.101 10.641 1.00 93.75 88 LEU A C 1
ATOM 722 O O . LEU A 1 88 ? -2.362 1.187 10.768 1.00 93.75 88 LEU A O 1
ATOM 726 N N . ASP A 1 89 ? -1.080 2.800 11.670 1.00 93.75 89 AS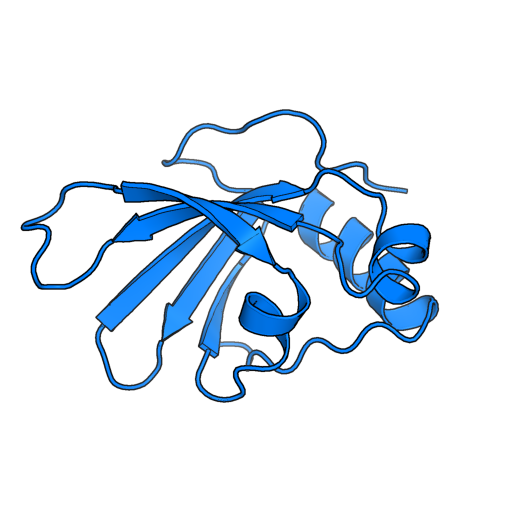P A N 1
ATOM 727 C CA . ASP A 1 89 ? -1.533 2.619 13.047 1.00 93.75 89 ASP A CA 1
ATOM 728 C C . ASP A 1 89 ? -3.024 2.944 13.173 1.00 93.75 89 ASP A C 1
ATOM 730 O O . ASP A 1 89 ? -3.796 2.110 13.646 1.00 93.75 89 ASP A O 1
ATOM 734 N N . GLU A 1 90 ? -3.485 4.073 12.617 1.00 94.25 90 GLU A N 1
ATOM 735 C CA . GLU A 1 90 ? -4.921 4.385 12.571 1.00 94.25 90 GLU A CA 1
ATOM 736 C C . GLU A 1 90 ? -5.723 3.302 11.820 1.00 94.25 90 GLU A C 1
ATOM 738 O O . GLU A 1 90 ? -6.840 2.945 12.214 1.00 94.25 90 GLU A O 1
ATOM 743 N N . TYR A 1 91 ? -5.186 2.797 10.708 1.00 93.94 91 TYR A N 1
ATOM 744 C CA . TYR A 1 91 ? -5.818 1.745 9.917 1.00 93.94 91 TYR A CA 1
ATOM 745 C C . TYR A 1 91 ? -5.930 0.431 10.705 1.00 93.94 91 TYR A C 1
ATOM 747 O O . TYR A 1 91 ? -7.005 -0.177 10.716 1.00 93.94 91 TYR A O 1
ATOM 755 N N . ARG A 1 92 ? -4.867 0.019 11.406 1.00 93.06 92 ARG A N 1
ATOM 756 C CA . ARG A 1 92 ? -4.827 -1.186 12.253 1.00 93.06 92 ARG A CA 1
ATOM 757 C C . ARG A 1 92 ? -5.753 -1.067 13.461 1.00 93.06 92 ARG A C 1
ATOM 759 O O . ARG A 1 92 ? -6.542 -1.983 13.697 1.00 93.06 92 ARG A O 1
ATOM 766 N N . ASP A 1 93 ? -5.741 0.068 14.157 1.00 94.19 93 ASP A N 1
ATOM 767 C CA . ASP A 1 93 ? -6.614 0.34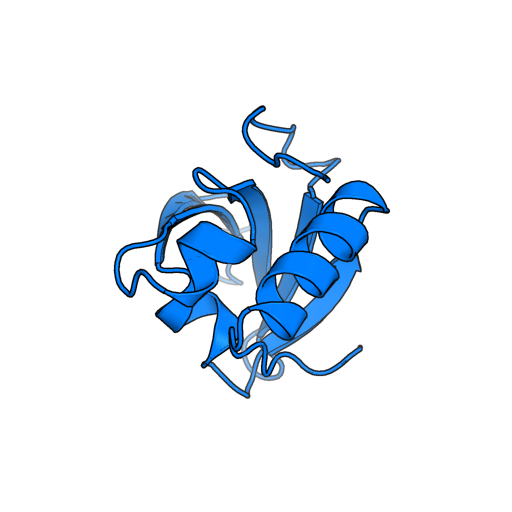2 15.309 1.00 94.19 93 ASP A CA 1
ATOM 768 C C . ASP A 1 93 ? -8.102 0.283 14.940 1.00 94.19 93 ASP A C 1
ATOM 770 O O . ASP A 1 93 ? -8.952 -0.123 15.736 1.00 94.19 93 ASP A O 1
ATOM 774 N N . ALA A 1 94 ? -8.438 0.647 13.702 1.00 93.62 94 ALA A N 1
ATOM 775 C CA . ALA A 1 94 ? -9.793 0.546 13.173 1.00 93.62 94 ALA A CA 1
ATOM 776 C C . ALA A 1 94 ? -10.178 -0.862 12.674 1.00 93.62 94 ALA A C 1
ATOM 778 O O . ALA A 1 94 ? -11.288 -1.033 12.158 1.00 93.62 94 ALA A O 1
ATOM 779 N N . GLY A 1 95 ? -9.298 -1.858 12.829 1.00 91.88 95 GLY A N 1
ATOM 780 C CA . GLY A 1 95 ? -9.506 -3.252 12.426 1.00 91.88 95 GLY A CA 1
ATOM 781 C C . GLY A 1 95 ? -9.060 -3.577 10.998 1.00 91.88 95 GLY A C 1
ATOM 782 O O . GLY A 1 95 ? -9.377 -4.653 10.488 1.00 91.88 95 GLY A O 1
ATOM 783 N N . GLY A 1 96 ? -8.350 -2.661 10.337 1.00 90.44 96 GLY A N 1
ATOM 784 C CA . GLY A 1 96 ? -7.783 -2.872 9.013 1.00 90.44 96 GLY A CA 1
ATOM 785 C C . GLY A 1 96 ? -6.681 -3.929 9.044 1.00 90.44 96 GLY A C 1
ATOM 786 O O . GLY A 1 96 ? -5.836 -3.956 9.939 1.00 90.44 96 GLY A O 1
ATOM 787 N N . ARG A 1 97 ? -6.676 -4.816 8.047 1.00 89.00 97 ARG A N 1
ATOM 788 C CA . ARG A 1 97 ? -5.659 -5.862 7.923 1.00 89.00 97 ARG A CA 1
ATOM 789 C C . ARG A 1 97 ? -4.525 -5.394 7.015 1.00 89.00 97 ARG A C 1
ATOM 791 O O . ARG A 1 97 ? -4.782 -4.971 5.890 1.00 89.00 97 ARG A O 1
ATOM 798 N N . PHE A 1 98 ? -3.294 -5.508 7.508 1.00 88.25 98 PHE A N 1
ATOM 799 C CA . PHE A 1 98 ? -2.057 -5.309 6.754 1.00 88.25 98 PHE A CA 1
ATOM 800 C C . PHE A 1 98 ? -1.153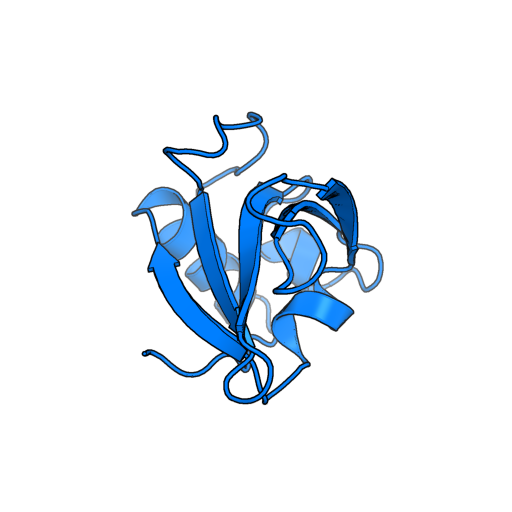 -6.521 6.977 1.00 88.25 98 PHE A C 1
ATOM 802 O O . PHE A 1 98 ? -0.674 -6.729 8.091 1.00 88.25 98 PHE A O 1
ATOM 809 N N . THR A 1 99 ? -0.997 -7.358 5.949 1.00 85.56 99 THR A N 1
ATOM 810 C CA . THR A 1 99 ? -0.291 -8.651 6.042 1.00 85.56 99 THR A CA 1
ATOM 811 C C . THR A 1 99 ? 1.128 -8.629 5.489 1.00 85.56 99 THR A C 1
ATOM 813 O O . THR A 1 99 ? 1.833 -9.634 5.608 1.00 85.56 99 THR A O 1
ATOM 816 N N . CYS A 1 100 ? 1.560 -7.504 4.911 1.00 81.62 1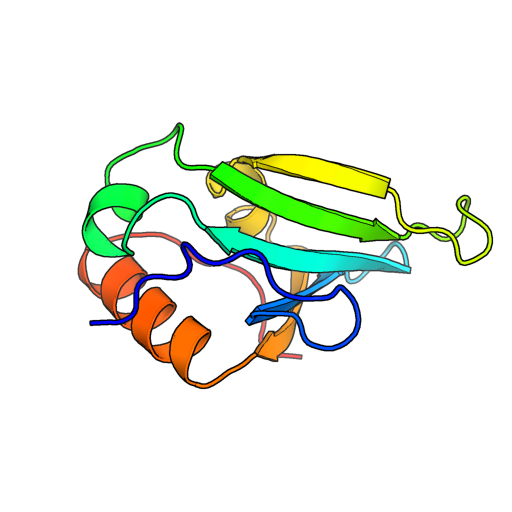00 CYS A N 1
ATOM 817 C CA . CYS A 1 100 ? 2.915 -7.362 4.400 1.00 81.62 100 CYS A CA 1
ATOM 818 C C . CYS A 1 100 ? 3.922 -7.618 5.526 1.00 81.62 100 CYS A C 1
ATOM 820 O O . CYS A 1 100 ? 3.776 -7.111 6.641 1.00 81.62 100 CYS A O 1
ATOM 822 N N . ARG A 1 101 ? 4.943 -8.425 5.239 1.00 73.12 101 ARG A N 1
ATOM 823 C CA . ARG A 1 101 ? 6.010 -8.709 6.204 1.00 73.12 101 ARG A CA 1
ATOM 824 C C . ARG A 1 101 ? 6.974 -7.530 6.247 1.00 73.12 101 ARG A C 1
ATOM 826 O O . ARG A 1 101 ? 7.288 -6.973 5.199 1.00 73.12 101 ARG A O 1
ATOM 833 N N . ASN A 1 102 ? 7.481 -7.193 7.427 1.00 66.56 102 ASN A N 1
ATOM 834 C CA . ASN A 1 102 ? 8.606 -6.266 7.525 1.00 66.56 102 ASN A CA 1
ATOM 835 C C . ASN A 1 102 ? 9.823 -6.924 6.853 1.00 66.56 102 ASN A C 1
ATOM 837 O O . ASN A 1 102 ? 10.127 -8.083 7.163 1.00 66.56 102 ASN A O 1
ATOM 841 N N . GLY A 1 103 ? 10.405 -6.230 5.870 1.00 53.84 103 GLY A N 1
ATOM 842 C CA . GLY A 1 103 ? 11.607 -6.648 5.145 1.00 53.84 103 GLY A CA 1
ATOM 843 C C . GLY A 1 103 ? 12.874 -6.515 5.972 1.00 53.84 103 GLY A C 1
ATOM 844 O O . GLY A 1 103 ? 12.904 -5.652 6.877 1.00 53.84 103 GLY A O 1
#

Sequence (103 aa):
MGELKKTRDVNEPYASLEHSRADWEWRILKIYKKGSTAAKDKYARAFCAVMSPMTYGSWEYGDVYLTELFDTGDMRQMSSSDEFEDWLDEYRDAGGRFTCRNG